Protein AF-A0A327GY46-F1 (afdb_monomer)

Foldseek 3Di:
DDDDPDDPPDDPDDDDDPVPDPPPPDPPPPDPVPVVCVVVLQDDADDDPLVVLLVVLVPPDDQDFDPDPPDPGRQLVSSVLVSLVCCCRVRVDQKDFLVSCCSRCVVVSVHDDPRSVVNQVVCCVVVQWPWDDDDPGIIIGGDPVNSPDD

Sequence (150 aa):
MEEIESDEEGLPGPPPNPSSIPSVVRVIGELDVEARAEEHGASKETDPDISAIREFLEEVEDLEPLSNNLSGDPMAESWLQILLTLVVREHGRSSLPISTIEVLVGEKMNREGIDLELFLDRLWIMGRLEKVYGAQEVSYSPNPSWLELK

Solvent-accessible surface area (backbone atoms only — not comparable to full-atom values): 9354 Å² total; per-residue (Å²): 142,79,84,80,82,78,81,83,80,70,71,95,66,80,80,85,61,78,87,73,60,78,84,79,77,73,78,81,81,76,75,56,63,65,64,51,34,51,77,70,71,49,41,68,74,47,84,74,57,64,67,61,53,38,53,54,63,68,68,61,74,85,80,67,54,51,91,53,90,87,53,91,50,30,54,43,49,38,55,51,49,52,53,49,49,48,37,36,58,72,18,34,37,70,58,46,39,54,72,58,49,39,76,66,42,14,76,84,49,73,29,57,70,70,59,35,52,56,50,52,51,49,38,30,75,71,59,40,28,43,79,46,80,87,65,100,52,58,22,44,20,70,29,70,82,62,71,60,84,128

Radius of gyration: 27.55 Å; Cα contacts (8 Å, |Δi|>4): 140; chains: 1; bounding box: 57×89×40 Å

Nearest PDB structures (folds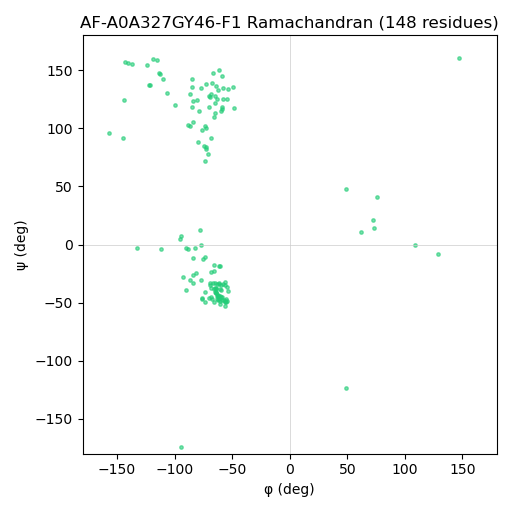eek):
  2mh2-assembly1_A  TM=7.063E-01  e=3.804E-02  Mus musculus
  1p6r-assembly1_A  TM=6.498E-01  e=8.949E-02  Bacillus licheniformis
  4a6d-assembly1_A  TM=6.382E-01  e=7.008E-02  Homo sapiens
  8a39-assembly2_BP1-2  TM=5.796E-01  e=1.215E-01  Escherichia coli W
  7ux6-assembly1_A  TM=6.299E-01  e=2.105E-01  Streptomyces drozdowiczii

Mean predict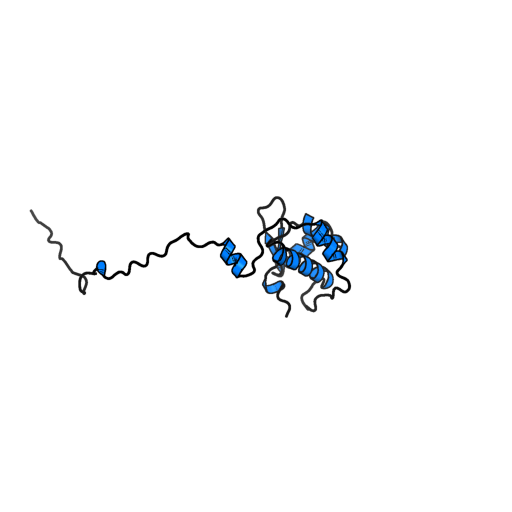ed aligned error: 12.55 Å

pLDDT: mean 83.04, std 14.18, range [39.91, 97.19]

Structure (mmCIF, N/CA/C/O backbone):
data_AF-A0A327GY46-F1
#
_entry.id   AF-A0A327GY46-F1
#
loop_
_atom_site.group_PDB
_atom_site.id
_atom_site.type_symbol
_atom_site.label_atom_id
_atom_site.label_alt_id
_atom_site.label_comp_id
_atom_site.label_asym_id
_atom_site.label_entity_id
_atom_site.label_seq_id
_atom_site.pdbx_PDB_ins_code
_atom_site.Cartn_x
_atom_site.Cartn_y
_atom_site.Cartn_z
_atom_site.occupancy
_atom_site.B_iso_or_equiv
_atom_site.auth_seq_id
_atom_site.auth_comp_id
_atom_site.auth_asym_id
_atom_site.auth_atom_id
_atom_site.pdbx_PDB_model_num
ATOM 1 N N . MET A 1 1 ? -37.142 -73.646 -3.900 1.00 45.53 1 MET A N 1
ATOM 2 C CA . MET A 1 1 ? -37.267 -73.418 -2.453 1.00 45.53 1 MET A CA 1
ATOM 3 C C . MET A 1 1 ? -35.873 -73.624 -1.917 1.00 45.53 1 MET A C 1
ATOM 5 O O . MET A 1 1 ? -35.428 -74.758 -1.891 1.00 45.53 1 MET A O 1
ATOM 9 N N . GLU A 1 2 ? -35.164 -72.531 -1.681 1.00 39.91 2 GLU A N 1
ATOM 10 C CA . GLU A 1 2 ? -33.888 -72.504 -0.965 1.00 39.91 2 GLU A CA 1
ATOM 11 C C . GLU A 1 2 ? -33.779 -71.073 -0.439 1.00 39.91 2 GLU A C 1
ATOM 13 O O . GLU A 1 2 ? -33.521 -70.133 -1.191 1.00 39.91 2 GLU A O 1
ATOM 18 N N . GLU A 1 3 ? -34.188 -70.904 0.818 1.00 41.47 3 GLU A N 1
ATOM 19 C CA . GLU A 1 3 ? -33.928 -69.698 1.595 1.00 41.47 3 GLU A CA 1
ATOM 20 C C . GLU A 1 3 ? -32.436 -69.679 1.912 1.00 41.47 3 GLU A C 1
ATOM 22 O O . GLU A 1 3 ? -31.880 -70.667 2.386 1.00 41.47 3 GLU A O 1
ATOM 27 N N . ILE A 1 4 ? -31.787 -68.563 1.602 1.00 44.25 4 ILE A N 1
ATOM 28 C CA . ILE A 1 4 ? -30.402 -68.316 1.978 1.00 44.25 4 ILE A CA 1
ATOM 29 C C . ILE A 1 4 ? -30.474 -67.713 3.383 1.00 44.25 4 ILE A C 1
ATOM 31 O O . ILE A 1 4 ? -30.859 -66.553 3.529 1.00 44.25 4 ILE A O 1
ATOM 35 N N . GLU A 1 5 ? -30.192 -68.518 4.409 1.00 46.06 5 GLU A N 1
ATOM 36 C CA . GLU A 1 5 ? -29.965 -68.030 5.772 1.00 46.06 5 GLU A CA 1
ATOM 37 C C . GLU A 1 5 ? -28.769 -67.069 5.738 1.00 46.06 5 GLU A C 1
ATOM 39 O O . GLU A 1 5 ? -27.654 -67.455 5.392 1.00 46.06 5 GLU A O 1
ATOM 44 N N . SER A 1 6 ? -29.009 -65.790 6.028 1.00 48.56 6 SER A N 1
ATOM 45 C CA . SER A 1 6 ? -27.941 -64.815 6.228 1.00 48.56 6 SER A CA 1
ATOM 46 C C . SER A 1 6 ? -27.465 -64.912 7.673 1.00 48.56 6 SER A C 1
ATOM 48 O O . SER A 1 6 ? -28.166 -64.459 8.579 1.00 48.56 6 SER A O 1
ATOM 50 N N . ASP A 1 7 ? -26.291 -65.510 7.861 1.00 47.12 7 ASP A N 1
ATOM 51 C CA . ASP A 1 7 ? -25.549 -65.546 9.118 1.00 47.12 7 ASP A CA 1
ATOM 52 C C . ASP A 1 7 ? -25.451 -64.143 9.747 1.00 47.12 7 ASP A C 1
ATOM 54 O O . ASP A 1 7 ? -24.850 -63.222 9.186 1.00 47.12 7 ASP A O 1
ATOM 58 N N . GLU A 1 8 ? -26.031 -63.976 10.939 1.00 56.53 8 GLU A N 1
ATOM 59 C CA . GLU A 1 8 ? -25.728 -62.859 11.835 1.00 56.53 8 GLU A CA 1
ATOM 60 C C . GLU A 1 8 ? -24.312 -63.045 12.411 1.00 56.53 8 GLU A C 1
ATOM 62 O O . GLU A 1 8 ? -24.128 -63.433 13.567 1.00 56.53 8 GLU A O 1
ATOM 67 N N . GLU A 1 9 ? -23.277 -62.743 11.626 1.00 55.66 9 GLU A N 1
ATOM 68 C CA . GLU A 1 9 ? -21.942 -62.478 12.172 1.00 55.66 9 GLU A CA 1
ATOM 69 C C . GLU A 1 9 ? -21.957 -61.109 12.868 1.00 55.66 9 GLU A C 1
ATOM 71 O O . GLU A 1 9 ? -21.596 -60.068 12.316 1.00 55.66 9 GLU A O 1
ATOM 76 N N . GLY A 1 10 ? -22.443 -61.107 14.111 1.00 54.56 10 GLY A N 1
ATOM 77 C CA . GLY A 1 10 ? -22.427 -59.944 14.989 1.00 54.56 10 GLY A CA 1
ATOM 78 C C . GLY A 1 10 ? -20.999 -59.440 15.206 1.00 54.56 10 GLY A C 1
ATOM 79 O O . GLY A 1 10 ? -20.119 -60.186 15.639 1.00 54.56 10 GLY A O 1
ATOM 80 N N . LEU A 1 11 ? -20.773 -58.154 14.920 1.00 64.19 11 LEU A N 1
ATOM 81 C CA . LEU A 1 11 ? -19.520 -57.462 15.230 1.00 64.19 11 LEU A CA 1
ATOM 82 C C . LEU A 1 11 ? -19.131 -57.717 16.702 1.00 64.19 11 LEU A C 1
ATOM 84 O O . LEU A 1 11 ? -19.995 -57.622 17.578 1.00 64.19 11 LEU A O 1
ATOM 88 N N . PRO A 1 12 ? -17.857 -58.021 17.014 1.00 73.62 12 PRO A N 1
ATOM 89 C CA . PRO A 1 12 ? -17.443 -58.295 18.383 1.00 73.62 12 PRO A CA 1
ATOM 90 C C . PRO A 1 12 ? -17.613 -57.043 19.252 1.00 73.62 12 PRO A C 1
ATOM 92 O O . PRO A 1 12 ? -16.911 -56.047 19.081 1.00 73.62 12 PRO A O 1
ATOM 95 N N . GLY A 1 13 ? -18.540 -57.107 20.205 1.00 66.69 13 GLY A N 1
ATOM 96 C CA . GLY A 1 13 ? -18.790 -56.050 21.180 1.00 66.69 13 GLY A CA 1
ATOM 97 C C . GLY A 1 13 ? -20.266 -55.963 21.572 1.00 66.69 13 GLY A C 1
ATOM 98 O O . GLY A 1 13 ? -21.128 -56.476 20.861 1.00 66.69 13 GLY A O 1
ATOM 99 N N . PRO A 1 14 ? -20.590 -55.340 22.718 1.00 75.75 14 PRO A N 1
ATOM 100 C CA . PRO A 1 14 ? -21.973 -55.008 23.024 1.00 75.75 14 PRO A CA 1
ATOM 101 C C . PRO A 1 14 ? -22.539 -54.098 21.920 1.00 75.75 14 PRO A C 1
ATOM 103 O O . PRO A 1 14 ? -21.798 -53.259 21.393 1.00 75.75 14 PRO A O 1
ATOM 106 N N . PRO A 1 15 ? -23.832 -54.233 21.572 1.00 76.31 15 PRO A N 1
ATOM 107 C CA . PRO A 1 15 ? -24.461 -53.375 20.580 1.00 76.31 15 PRO A CA 1
ATOM 108 C C . PRO A 1 15 ? -24.239 -51.908 20.969 1.00 76.31 15 PRO A C 1
ATOM 110 O O . PRO A 1 15 ? -24.385 -51.567 22.151 1.00 76.31 15 PRO A O 1
ATOM 113 N N . PRO A 1 16 ? -23.846 -51.043 20.015 1.00 73.50 16 PRO A N 1
ATOM 114 C CA . PRO A 1 16 ? -23.594 -49.642 20.309 1.00 73.50 16 PRO A CA 1
ATOM 115 C C . PRO A 1 16 ? -24.834 -49.053 20.983 1.00 73.50 16 PRO A C 1
ATOM 117 O O . PRO A 1 16 ? -25.939 -49.168 20.459 1.00 73.50 16 PRO A O 1
ATOM 120 N N . ASN A 1 17 ? -24.661 -48.456 22.165 1.00 75.88 17 ASN A N 1
ATOM 121 C CA . ASN A 1 17 ? -25.753 -47.796 22.867 1.00 75.88 17 ASN A CA 1
ATOM 122 C C . ASN A 1 17 ? -25.827 -46.334 22.395 1.00 75.88 17 ASN A C 1
ATOM 124 O O . ASN A 1 17 ? -25.017 -45.519 22.846 1.00 75.88 17 ASN A O 1
ATOM 128 N N . PRO A 1 18 ? -26.784 -45.964 21.524 1.00 70.62 18 PRO A N 1
ATOM 129 C CA . PRO A 1 18 ? -26.916 -44.589 21.040 1.00 70.62 18 PRO A CA 1
ATOM 130 C C . PRO A 1 18 ? -27.199 -43.589 22.172 1.00 70.62 18 PRO A C 1
ATOM 132 O O . PRO A 1 18 ? -26.940 -42.400 22.017 1.00 70.62 18 PRO A O 1
ATOM 135 N N . SER A 1 19 ? -27.656 -44.063 23.337 1.00 75.38 19 SER A N 1
ATOM 136 C CA . SER A 1 19 ? -27.890 -43.242 24.533 1.00 75.38 19 SER A CA 1
ATOM 137 C C . SER A 1 19 ? -26.599 -42.805 25.241 1.00 75.38 19 SER A C 1
ATOM 139 O O . SER A 1 19 ? -26.653 -41.980 26.146 1.00 75.38 19 SER A O 1
ATOM 141 N N . SER A 1 20 ? -25.441 -43.365 24.870 1.00 71.38 20 SER A N 1
ATOM 142 C CA . SER A 1 20 ? -24.126 -42.998 25.419 1.00 71.38 20 SER A CA 1
ATOM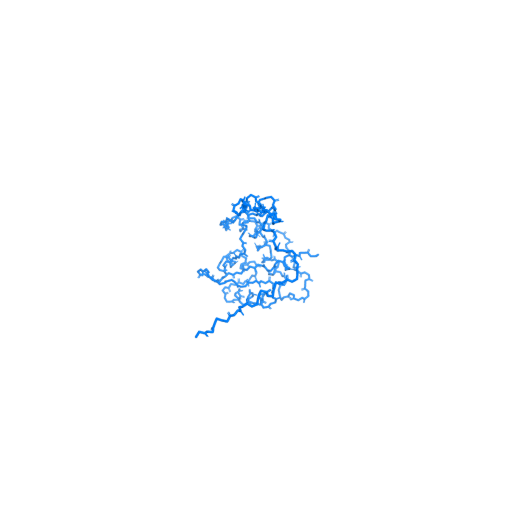 143 C C . SER A 1 20 ? -23.438 -41.871 24.643 1.00 71.38 20 SER A C 1
ATOM 145 O O . SER A 1 20 ? -22.355 -41.443 25.037 1.00 71.38 20 SER A O 1
ATOM 147 N N . ILE A 1 21 ? -24.042 -41.387 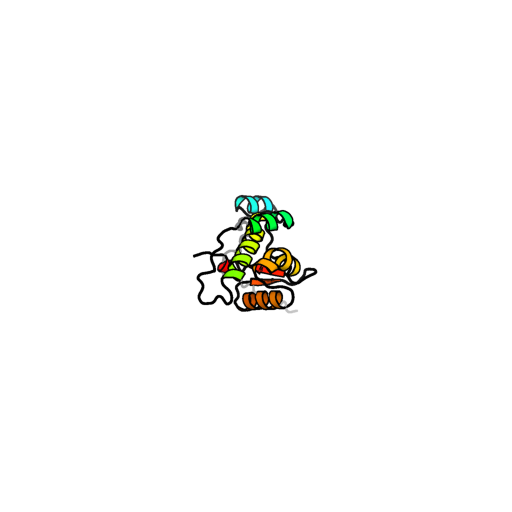23.552 1.00 72.25 21 ILE A N 1
ATOM 148 C CA . ILE A 1 21 ? -23.531 -40.246 22.791 1.00 72.25 21 ILE A CA 1
ATOM 149 C C . ILE A 1 21 ? -23.911 -38.971 23.557 1.00 72.25 21 ILE A C 1
ATOM 151 O O . ILE A 1 21 ? -25.102 -38.674 23.674 1.00 72.25 21 ILE A O 1
ATOM 155 N N . PRO A 1 22 ? -22.948 -38.195 24.087 1.00 68.94 22 PRO A N 1
ATOM 156 C CA . PRO A 1 22 ? -23.271 -36.912 24.690 1.00 68.94 22 PRO A CA 1
ATOM 157 C C . PRO A 1 22 ? -23.851 -35.988 23.615 1.00 68.94 22 PRO A C 1
ATOM 159 O O . PRO A 1 22 ? -23.222 -35.749 22.582 1.00 68.94 22 PRO A O 1
ATOM 162 N N . SER A 1 23 ? -25.048 -35.450 23.854 1.00 69.00 23 SER A N 1
ATOM 163 C CA . SER A 1 23 ? -25.670 -34.447 22.990 1.00 69.00 23 SER A CA 1
ATOM 164 C C . SER A 1 23 ? -24.956 -33.105 23.174 1.00 69.00 23 SER A C 1
ATOM 166 O O . SER A 1 23 ? -25.475 -32.191 23.816 1.00 69.00 23 SER A O 1
ATOM 168 N N . VAL A 1 24 ? -23.729 -32.978 22.669 1.00 66.31 24 VAL A N 1
ATOM 169 C CA . VAL A 1 24 ? -23.063 -31.676 22.599 1.00 66.31 24 VAL A CA 1
ATOM 170 C C . VAL A 1 24 ? -23.722 -30.900 21.466 1.00 66.31 24 VAL A C 1
ATOM 172 O O . VAL A 1 24 ? -23.281 -30.921 20.320 1.00 66.31 24 VAL A O 1
ATOM 175 N N . VAL A 1 25 ? -24.828 -30.238 21.791 1.00 65.38 25 VAL A N 1
ATOM 176 C CA . VAL A 1 25 ? -25.476 -29.284 20.898 1.00 65.38 25 VAL A CA 1
ATOM 177 C C . VAL A 1 25 ? -24.685 -27.987 21.013 1.00 65.38 25 VAL A C 1
ATOM 179 O O . VAL A 1 25 ? -24.956 -27.152 21.872 1.00 65.38 25 VAL A O 1
ATOM 182 N N . ARG A 1 26 ? -23.643 -27.829 20.193 1.00 64.44 26 ARG A N 1
ATOM 183 C CA . ARG A 1 26 ? -23.033 -26.510 20.016 1.00 64.44 26 ARG A CA 1
ATOM 184 C C . ARG A 1 26 ? -24.039 -25.673 19.237 1.00 64.44 26 ARG A C 1
ATOM 186 O O . ARG A 1 26 ? -24.382 -26.046 18.117 1.00 64.44 26 ARG A O 1
ATOM 193 N N . VAL A 1 27 ? -24.527 -24.583 19.820 1.00 71.06 27 VAL A N 1
ATOM 194 C CA . VAL A 1 27 ? -25.382 -23.648 19.087 1.00 71.06 27 VAL A CA 1
ATOM 195 C C . VAL A 1 27 ? -24.522 -23.027 17.987 1.00 71.06 27 VAL A C 1
ATOM 197 O O . VAL A 1 27 ? -23.553 -22.317 18.253 1.00 71.06 27 VAL A O 1
ATOM 200 N N . ILE A 1 28 ? -24.801 -23.395 16.740 1.00 65.19 28 ILE A N 1
ATOM 201 C CA . ILE A 1 28 ? -24.139 -22.820 15.571 1.00 65.19 28 ILE A CA 1
ATOM 202 C C . ILE A 1 28 ? -24.893 -21.533 15.238 1.00 65.19 28 ILE A C 1
ATOM 204 O O . ILE A 1 28 ? -26.101 -21.577 15.031 1.00 65.19 28 ILE A O 1
ATOM 208 N N . GLY A 1 29 ? -24.186 -20.404 15.193 1.00 69.75 29 GLY A N 1
ATOM 209 C CA . GLY A 1 29 ? -24.761 -19.109 14.808 1.00 69.75 29 GLY A CA 1
ATOM 210 C C . GLY A 1 29 ? -24.924 -18.077 15.930 1.00 69.75 29 GLY A C 1
ATOM 211 O O . GLY A 1 29 ? -25.348 -16.970 15.635 1.00 69.75 29 GLY A O 1
ATOM 212 N N . GLU A 1 30 ? -24.550 -18.380 17.180 1.00 77.94 30 GLU A N 1
ATOM 213 C CA . GLU A 1 30 ? -24.471 -17.372 18.265 1.00 77.94 30 GLU A CA 1
ATOM 214 C C . GLU A 1 30 ? -23.159 -16.568 18.259 1.00 77.94 30 GLU A C 1
ATOM 216 O O . GLU A 1 30 ? -22.964 -15.691 19.097 1.00 77.94 30 GLU A O 1
ATOM 221 N N . LEU A 1 31 ? -22.226 -16.877 17.349 1.00 75.06 31 LEU A N 1
ATOM 222 C CA . LEU A 1 31 ? -20.982 -16.124 17.231 1.00 75.06 31 LEU A CA 1
ATOM 223 C C . LEU A 1 31 ? -21.271 -14.763 16.595 1.00 75.06 31 LEU A C 1
ATOM 225 O O . LEU A 1 31 ? -21.397 -14.661 15.376 1.00 75.06 31 LEU A O 1
ATOM 229 N N . ASP A 1 32 ? -21.316 -13.737 17.434 1.00 79.69 32 ASP A N 1
ATOM 230 C CA . ASP A 1 32 ? -21.212 -12.351 17.003 1.00 79.69 32 ASP A CA 1
ATOM 231 C C . ASP A 1 32 ? -19.755 -12.073 16.596 1.00 79.69 32 ASP A C 1
ATOM 233 O O . ASP A 1 32 ? -18.856 -11.937 17.432 1.00 79.69 32 ASP A O 1
ATOM 237 N N . VAL A 1 33 ? -19.511 -12.100 15.285 1.00 77.94 33 VAL A N 1
ATOM 238 C CA . VAL A 1 33 ? -18.181 -11.896 14.696 1.00 77.94 33 VAL A CA 1
ATOM 239 C C . VAL A 1 33 ? -17.698 -10.466 14.933 1.00 77.94 33 VAL A C 1
ATOM 241 O O . VAL A 1 33 ? -16.502 -10.261 15.118 1.00 77.94 33 VAL A O 1
ATOM 244 N N . GLU A 1 34 ? -18.614 -9.499 14.966 1.00 76.56 34 GLU A N 1
ATOM 245 C CA . GLU A 1 34 ? -18.312 -8.076 15.113 1.00 76.56 34 GLU A CA 1
ATOM 246 C C . GLU A 1 34 ? -17.887 -7.780 16.555 1.00 76.56 34 GLU A C 1
ATOM 248 O O . GLU A 1 34 ? -16.798 -7.253 16.774 1.00 76.56 34 GLU A O 1
ATOM 253 N N . ALA A 1 35 ? -18.659 -8.248 17.543 1.00 78.56 35 ALA A N 1
ATOM 254 C CA . ALA A 1 35 ? -18.301 -8.114 18.956 1.00 78.56 35 ALA A CA 1
ATOM 255 C C . ALA A 1 35 ? -16.966 -8.807 19.284 1.00 78.56 35 ALA A C 1
ATOM 257 O O . ALA A 1 35 ? -16.139 -8.271 20.021 1.00 78.56 35 ALA A O 1
ATOM 258 N N . ARG A 1 36 ? -16.708 -9.986 18.698 1.00 75.94 36 ARG A N 1
ATOM 259 C CA . ARG A 1 36 ? -15.421 -10.681 18.862 1.00 75.94 36 ARG A CA 1
ATOM 260 C C . ARG A 1 36 ? -14.261 -9.958 18.189 1.00 75.94 36 ARG A C 1
ATOM 262 O O . ARG A 1 36 ? -13.160 -9.969 18.729 1.00 75.94 36 ARG A O 1
ATOM 269 N N . ALA A 1 37 ? -14.481 -9.360 17.024 1.00 74.44 37 ALA A N 1
ATOM 270 C CA . ALA A 1 37 ? -13.469 -8.565 16.342 1.00 74.44 37 ALA A CA 1
ATOM 271 C C . ALA A 1 37 ? -13.071 -7.347 17.196 1.00 74.44 37 ALA A C 1
ATOM 273 O O . ALA A 1 37 ? -11.879 -7.124 17.411 1.00 74.44 37 ALA A O 1
ATOM 274 N N . GLU A 1 38 ? -14.049 -6.645 17.776 1.00 76.12 38 GLU A N 1
ATOM 275 C CA . GLU A 1 38 ? -13.818 -5.528 18.699 1.00 76.12 38 GLU A CA 1
ATOM 276 C C . GLU A 1 38 ? -13.070 -5.962 19.975 1.00 76.12 38 GLU A C 1
ATOM 278 O O . GLU A 1 38 ? -12.098 -5.312 20.361 1.00 76.12 38 GLU A O 1
ATOM 283 N N . GLU A 1 39 ? -13.440 -7.096 20.594 1.00 77.88 39 GLU A N 1
ATOM 284 C CA . GLU A 1 39 ? -12.712 -7.678 21.745 1.00 77.88 39 GLU A CA 1
ATOM 285 C C . GLU A 1 39 ? -11.226 -7.934 21.438 1.00 77.88 39 GLU A C 1
ATOM 287 O O . GLU A 1 39 ? -10.373 -7.839 22.323 1.00 77.88 39 GLU A O 1
ATOM 292 N N . HIS A 1 40 ? -10.914 -8.264 20.184 1.00 73.88 40 HIS A N 1
ATOM 293 C CA . HIS A 1 40 ? -9.560 -8.538 19.711 1.00 73.88 40 HIS A CA 1
ATOM 294 C C . HIS A 1 40 ? -8.864 -7.314 19.090 1.00 73.88 40 HIS A C 1
ATOM 296 O O . HIS A 1 40 ? -7.757 -7.453 18.568 1.00 73.88 40 HIS A O 1
ATOM 302 N N . GLY A 1 41 ? -9.467 -6.123 19.181 1.00 64.75 41 GLY A N 1
ATOM 303 C CA . GLY A 1 41 ? -8.885 -4.869 18.697 1.00 64.75 41 GLY A CA 1
ATOM 304 C C . GLY A 1 41 ? -8.858 -4.732 17.173 1.00 64.75 41 GLY A C 1
ATOM 305 O O . GLY A 1 41 ? -8.049 -3.971 16.648 1.00 64.75 41 GLY A O 1
ATOM 306 N N . ALA A 1 42 ? -9.700 -5.476 16.453 1.00 65.62 42 ALA A N 1
ATOM 307 C CA . ALA A 1 42 ? -9.837 -5.329 15.011 1.00 65.62 42 ALA A CA 1
ATOM 308 C C . ALA A 1 42 ? -10.752 -4.138 14.683 1.00 65.62 42 ALA A C 1
ATOM 310 O O . ALA A 1 42 ? -11.898 -4.084 15.131 1.00 65.62 42 ALA A O 1
ATOM 311 N N . SER A 1 43 ? -10.252 -3.195 13.880 1.00 66.12 43 SER A N 1
ATOM 312 C CA . SER A 1 43 ? -11.055 -2.07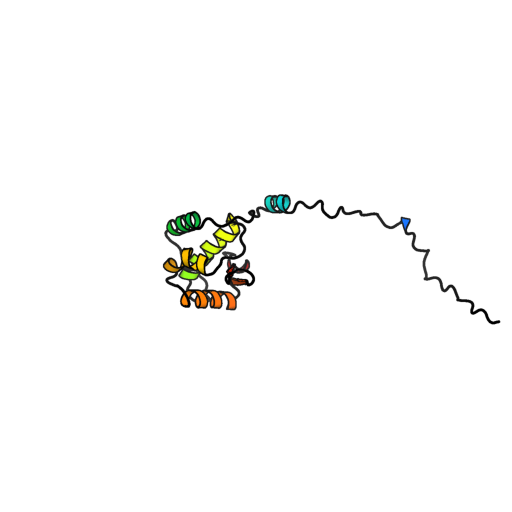7 13.374 1.00 66.12 43 SER A CA 1
ATOM 313 C C . SER A 1 43 ? -12.127 -2.562 12.405 1.00 66.12 43 SER A C 1
ATOM 315 O O . SER A 1 43 ? -11.876 -3.400 11.535 1.00 66.12 43 SER A O 1
ATOM 317 N N . LYS A 1 44 ? -13.328 -1.989 12.527 1.00 70.25 44 LYS A N 1
ATOM 318 C CA . LYS A 1 44 ? -14.405 -2.179 11.556 1.00 70.25 44 LYS A CA 1
ATOM 319 C C . LYS A 1 44 ? -13.987 -1.588 10.213 1.00 70.25 44 LYS A C 1
ATOM 321 O O . LYS A 1 44 ? -13.472 -0.472 10.170 1.00 70.25 44 LYS A O 1
ATOM 326 N N . GLU A 1 45 ? -14.251 -2.316 9.129 1.00 72.31 45 GLU A N 1
ATOM 327 C CA . GLU A 1 45 ? -13.975 -1.819 7.784 1.00 72.31 45 GLU A CA 1
ATOM 328 C C . GLU A 1 45 ? -14.742 -0.509 7.546 1.00 72.31 45 GLU A C 1
ATOM 330 O O . GLU A 1 45 ? -15.975 -0.464 7.595 1.00 72.31 45 GLU A O 1
ATOM 335 N N . THR A 1 46 ? -13.996 0.566 7.311 1.00 76.88 46 THR A N 1
ATOM 336 C CA . THR A 1 46 ? -14.518 1.884 6.942 1.00 76.88 46 THR A CA 1
ATOM 337 C C . THR A 1 46 ? -13.884 2.327 5.632 1.00 76.88 46 THR A C 1
ATOM 339 O O . THR A 1 46 ? -12.801 1.873 5.260 1.00 76.88 46 THR A O 1
ATOM 342 N N . ASP A 1 47 ? -14.576 3.189 4.887 1.00 79.44 47 ASP A N 1
ATOM 343 C CA . ASP A 1 47 ? -13.959 3.797 3.713 1.00 79.44 47 ASP A CA 1
ATOM 344 C C . ASP A 1 47 ? -12.862 4.770 4.190 1.00 79.44 47 ASP A C 1
ATOM 346 O O . ASP A 1 47 ? -13.139 5.601 5.061 1.00 79.44 47 ASP A O 1
ATOM 350 N N . PRO A 1 48 ? -11.618 4.644 3.697 1.00 81.31 48 PRO A N 1
ATOM 351 C CA . PRO A 1 48 ? -10.513 5.481 4.129 1.00 81.31 48 PRO A CA 1
ATOM 352 C C . PRO A 1 48 ? -10.762 6.938 3.738 1.00 81.31 48 PRO A C 1
ATOM 354 O O . PRO A 1 48 ? -11.004 7.247 2.569 1.00 81.31 48 PRO A O 1
ATOM 357 N N . ASP A 1 49 ? -10.656 7.845 4.710 1.00 88.81 49 ASP A N 1
ATOM 358 C CA . ASP A 1 49 ? -10.718 9.280 4.443 1.00 88.81 49 ASP A CA 1
ATOM 359 C C . ASP A 1 49 ? -9.390 9.734 3.831 1.00 88.81 49 ASP A C 1
ATOM 361 O O . ASP A 1 49 ? -8.396 9.972 4.517 1.00 88.81 49 ASP A O 1
ATOM 365 N N . ILE A 1 50 ? -9.383 9.846 2.505 1.00 90.50 50 ILE A N 1
ATOM 366 C CA . ILE A 1 50 ? -8.205 10.222 1.718 1.00 90.50 50 ILE A CA 1
ATOM 367 C C . ILE A 1 50 ? -7.639 11.582 2.146 1.00 90.50 50 ILE A C 1
ATOM 369 O O . ILE A 1 50 ? -6.423 11.772 2.100 1.00 90.50 50 ILE A O 1
ATOM 373 N N . SER A 1 51 ? -8.488 12.524 2.569 1.00 90.88 51 SER A N 1
ATOM 374 C CA . SER A 1 51 ? -8.030 13.848 3.005 1.00 90.88 51 SER A CA 1
ATOM 375 C C . SER A 1 51 ? -7.291 13.749 4.335 1.00 90.88 51 SER A C 1
ATOM 377 O O . SER A 1 51 ? -6.189 14.278 4.455 1.00 90.88 51 SER A O 1
ATOM 379 N N . ALA A 1 52 ? -7.862 13.014 5.292 1.00 90.50 52 ALA A N 1
ATOM 380 C CA . ALA A 1 52 ? -7.252 12.805 6.602 1.00 90.50 52 ALA A CA 1
ATOM 381 C C . ALA A 1 52 ? -5.940 12.009 6.506 1.00 90.50 52 ALA A C 1
ATOM 383 O O . ALA A 1 52 ? -4.953 12.351 7.152 1.00 90.50 52 ALA A O 1
ATOM 384 N N . ILE A 1 53 ? -5.894 10.976 5.655 1.00 93.06 53 ILE A N 1
ATOM 385 C CA . ILE A 1 53 ? -4.669 10.195 5.429 1.00 93.06 53 ILE A CA 1
ATOM 386 C C . ILE A 1 53 ? -3.578 11.068 4.805 1.00 93.06 53 ILE A C 1
ATOM 388 O O . ILE A 1 53 ? -2.420 10.980 5.204 1.00 93.06 53 ILE A O 1
ATOM 392 N N . ARG A 1 54 ? -3.931 11.923 3.837 1.00 93.50 54 ARG A N 1
ATOM 393 C CA . ARG A 1 54 ? -2.976 12.866 3.247 1.00 93.50 54 ARG A CA 1
ATOM 394 C C . ARG A 1 54 ? -2.414 13.813 4.300 1.00 93.50 54 ARG A C 1
ATOM 396 O O . ARG A 1 54 ? -1.203 13.974 4.351 1.00 93.50 54 ARG A O 1
ATOM 403 N N . GLU A 1 55 ? -3.275 14.422 5.113 1.00 92.56 55 GLU A N 1
ATOM 404 C CA . GLU A 1 55 ? -2.862 15.332 6.187 1.00 92.56 55 GLU A CA 1
ATOM 405 C C . GLU A 1 55 ? -1.877 14.642 7.136 1.00 92.56 55 GLU A C 1
ATOM 407 O O . GLU A 1 55 ? -0.773 15.141 7.332 1.00 92.56 55 GLU A O 1
ATOM 412 N N . PHE A 1 56 ? -2.204 13.429 7.591 1.00 93.81 56 PHE A N 1
ATOM 413 C CA . PHE A 1 56 ? -1.299 12.623 8.408 1.00 93.81 56 PHE A CA 1
ATOM 414 C C . PHE A 1 56 ? 0.063 12.396 7.733 1.00 93.81 56 PHE A C 1
ATOM 416 O O . PHE A 1 56 ? 1.100 12.570 8.363 1.00 93.81 56 PHE A O 1
ATOM 423 N N . LEU A 1 57 ? 0.086 12.027 6.447 1.00 92.88 57 LEU A N 1
ATOM 424 C CA . LEU A 1 57 ? 1.331 11.781 5.709 1.00 92.88 57 LEU A CA 1
ATOM 425 C C . LEU A 1 57 ? 2.165 13.052 5.465 1.00 92.88 57 LEU A C 1
ATOM 427 O O . LEU A 1 57 ? 3.368 12.943 5.219 1.00 92.88 57 LEU A O 1
ATOM 431 N N . GLU A 1 58 ? 1.563 14.242 5.478 1.00 92.38 58 GLU A N 1
ATOM 432 C CA . GLU A 1 58 ? 2.295 15.516 5.426 1.00 92.38 58 GLU A CA 1
ATOM 433 C C . GLU A 1 58 ? 2.924 15.884 6.774 1.00 92.38 58 GLU A C 1
ATOM 435 O O . GLU A 1 58 ? 3.989 16.492 6.795 1.00 92.38 58 GLU A O 1
ATOM 440 N N . GLU A 1 59 ? 2.316 15.475 7.888 1.00 93.25 59 GLU A N 1
ATOM 441 C CA . GLU A 1 59 ? 2.851 15.709 9.237 1.00 93.25 59 GLU A CA 1
ATOM 442 C C . GLU A 1 59 ? 4.030 14.793 9.600 1.00 93.25 59 GLU A C 1
ATOM 444 O O . GLU A 1 59 ? 4.717 15.031 10.596 1.00 93.25 59 GLU A O 1
ATOM 449 N N . VAL A 1 60 ? 4.289 13.745 8.810 1.00 91.38 60 VAL A N 1
ATOM 450 C CA . VAL A 1 60 ? 5.451 12.865 8.995 1.00 91.38 60 VAL A CA 1
ATOM 451 C C . VAL A 1 60 ? 6.728 13.596 8.561 1.00 91.38 60 VAL A C 1
ATOM 453 O O . VAL A 1 60 ? 7.215 13.448 7.439 1.00 91.38 60 VAL A O 1
ATOM 456 N N . GLU A 1 61 ? 7.282 14.384 9.478 1.00 74.31 61 GLU A N 1
ATOM 457 C CA . GLU A 1 61 ? 8.634 14.937 9.402 1.00 74.31 61 GLU A CA 1
ATOM 458 C C . GLU A 1 61 ? 9.625 13.881 9.949 1.00 74.31 61 GLU A C 1
ATOM 460 O O . GLU A 1 61 ? 9.354 13.241 10.961 1.00 74.31 61 GLU A O 1
ATOM 465 N N . ASP A 1 62 ? 10.754 13.651 9.269 1.00 81.44 62 ASP A N 1
ATOM 466 C CA . ASP A 1 62 ? 11.817 12.690 9.650 1.00 81.44 62 ASP A CA 1
ATOM 467 C C . ASP A 1 62 ? 11.548 11.187 9.417 1.00 81.44 62 ASP A C 1
ATOM 469 O O . ASP A 1 62 ? 11.953 10.328 10.206 1.00 81.44 62 ASP A O 1
ATOM 473 N N . LEU A 1 63 ? 10.938 10.824 8.284 1.00 88.06 63 LEU A N 1
ATOM 474 C CA . LEU A 1 63 ? 10.880 9.416 7.887 1.00 88.06 63 LEU A CA 1
ATOM 475 C C . LEU A 1 63 ? 12.277 8.848 7.582 1.00 88.06 63 LEU A C 1
ATOM 477 O O . LEU A 1 63 ? 12.965 9.306 6.668 1.00 88.06 63 LEU A O 1
ATOM 481 N N . GLU A 1 64 ? 12.670 7.796 8.301 1.00 88.25 64 GLU A N 1
ATOM 482 C CA . GLU A 1 64 ? 13.910 7.070 8.033 1.00 88.25 64 GLU A CA 1
ATOM 483 C C . GLU A 1 64 ? 13.726 5.986 6.947 1.00 88.25 64 GLU A C 1
ATOM 485 O O . GLU A 1 64 ? 12.693 5.303 6.885 1.00 88.25 64 GLU A O 1
ATOM 490 N N . PRO A 1 65 ? 14.732 5.783 6.074 1.00 89.88 65 PRO A N 1
ATOM 491 C CA . PRO A 1 65 ? 14.716 4.692 5.106 1.00 89.88 65 PRO A CA 1
ATOM 492 C C . PRO A 1 65 ? 14.810 3.329 5.802 1.00 89.88 65 PRO A C 1
ATOM 494 O O . PRO A 1 65 ? 15.519 3.175 6.798 1.00 89.88 65 PRO A O 1
ATOM 497 N N . LEU A 1 66 ? 14.177 2.302 5.227 1.00 86.44 66 LEU A N 1
ATOM 498 C CA . LEU A 1 66 ? 14.284 0.939 5.754 1.00 86.44 66 LEU A CA 1
ATOM 499 C C . LEU A 1 66 ? 15.740 0.446 5.803 1.00 86.44 66 LEU A C 1
ATOM 501 O O . LEU A 1 66 ? 16.482 0.505 4.825 1.00 86.44 66 LEU A O 1
ATOM 505 N N . SER A 1 67 ? 16.131 -0.170 6.917 1.00 79.31 67 SER A N 1
ATOM 506 C CA . SER A 1 67 ? 17.471 -0.746 7.123 1.00 79.31 67 SER A CA 1
ATOM 507 C C . SER A 1 67 ? 17.687 -2.104 6.425 1.00 79.31 67 SER A C 1
ATOM 509 O O . SER A 1 67 ? 18.657 -2.816 6.690 1.00 79.31 67 SER A O 1
ATOM 511 N N . ASN A 1 68 ? 16.784 -2.496 5.521 1.00 76.38 68 ASN A N 1
ATOM 512 C CA . ASN A 1 68 ? 16.774 -3.809 4.887 1.00 76.38 68 ASN A CA 1
ATOM 513 C C . ASN A 1 68 ? 17.700 -3.869 3.659 1.00 76.38 68 ASN A C 1
ATOM 515 O O . ASN A 1 68 ? 17.440 -3.235 2.638 1.00 76.38 68 ASN A O 1
ATOM 519 N N . ASN A 1 69 ? 18.714 -4.737 3.710 1.00 67.19 69 ASN A N 1
ATOM 520 C CA . ASN A 1 69 ? 19.668 -4.965 2.614 1.00 67.19 69 ASN A CA 1
ATOM 521 C C . ASN A 1 69 ? 19.035 -5.472 1.301 1.00 67.19 69 ASN A C 1
ATOM 523 O O . ASN A 1 69 ? 19.675 -5.414 0.255 1.00 67.19 69 ASN A O 1
ATOM 527 N N . LEU A 1 70 ? 17.811 -6.008 1.343 1.00 76.50 70 LEU A N 1
ATOM 528 C CA . LEU A 1 70 ? 17.069 -6.473 0.165 1.00 76.50 70 LEU A CA 1
ATOM 529 C C . LEU A 1 70 ? 16.101 -5.417 -0.383 1.00 76.50 70 LEU A C 1
ATOM 531 O O . LEU A 1 70 ? 15.275 -5.730 -1.240 1.00 76.50 70 LEU A O 1
ATOM 535 N N . SER A 1 71 ? 16.088 -4.204 0.165 1.00 80.75 71 SER A N 1
ATOM 536 C CA . SER A 1 71 ? 15.238 -3.132 -0.342 1.00 80.75 71 SER A CA 1
ATOM 537 C C . SER A 1 71 ? 15.821 -2.530 -1.620 1.00 80.75 71 SER A C 1
ATOM 539 O O . SER A 1 71 ? 17.023 -2.294 -1.718 1.00 80.75 71 SER A O 1
ATOM 541 N N . GLY A 1 72 ? 14.960 -2.325 -2.621 1.00 84.56 72 GLY A N 1
ATOM 542 C CA . GLY A 1 72 ? 15.361 -1.695 -3.882 1.00 84.56 72 GLY A CA 1
ATOM 543 C C . GLY A 1 72 ? 15.283 -0.171 -3.817 1.00 84.56 72 GLY A C 1
ATOM 544 O O . GLY A 1 72 ? 16.060 0.510 -4.477 1.00 84.56 72 GLY A O 1
ATOM 545 N N . ASP A 1 73 ? 14.350 0.347 -3.020 1.00 92.06 73 ASP A N 1
ATOM 546 C CA . ASP A 1 73 ? 14.258 1.759 -2.657 1.00 92.06 73 ASP A CA 1
ATOM 547 C C . ASP A 1 73 ? 13.749 1.859 -1.209 1.00 92.06 73 ASP A C 1
ATOM 549 O O . ASP A 1 73 ? 12.536 1.857 -0.978 1.00 92.06 73 ASP A O 1
ATOM 553 N N . PRO A 1 74 ? 14.671 1.910 -0.232 1.00 92.50 74 PRO A N 1
ATOM 554 C CA . PRO A 1 74 ? 14.328 1.943 1.184 1.00 92.50 74 PRO A CA 1
ATOM 555 C C . PRO A 1 74 ? 13.398 3.080 1.592 1.00 92.50 74 PRO A C 1
ATOM 557 O O . PRO A 1 74 ? 12.577 2.889 2.481 1.00 92.50 74 PRO A O 1
ATOM 560 N N . MET A 1 75 ? 13.528 4.255 0.971 1.00 93.62 75 MET A N 1
ATOM 561 C CA . MET A 1 75 ? 12.742 5.429 1.350 1.00 93.62 75 MET A CA 1
ATOM 562 C C . MET A 1 75 ? 11.312 5.319 0.823 1.00 93.62 75 MET A C 1
ATOM 564 O O . MET A 1 75 ? 10.353 5.546 1.558 1.00 93.62 75 MET A O 1
ATOM 568 N N . ALA A 1 76 ? 11.155 4.929 -0.443 1.00 94.88 76 ALA A N 1
ATOM 569 C CA . ALA A 1 76 ? 9.829 4.752 -1.024 1.00 94.88 76 ALA A CA 1
ATOM 570 C C . ALA A 1 76 ? 9.045 3.632 -0.326 1.00 94.88 76 ALA A C 1
ATOM 572 O O . ALA A 1 76 ? 7.847 3.749 -0.081 1.00 94.88 76 ALA A O 1
ATOM 573 N N . GLU A 1 77 ? 9.733 2.552 0.041 1.00 94.94 77 GLU A N 1
ATOM 574 C CA . GLU A 1 77 ? 9.123 1.464 0.795 1.00 94.94 77 GLU A CA 1
ATOM 575 C C . GLU A 1 77 ? 8.678 1.889 2.201 1.00 94.94 77 GLU A C 1
ATOM 577 O O . GLU A 1 77 ? 7.601 1.466 2.616 1.00 94.94 77 GLU A O 1
ATOM 582 N N . SER A 1 78 ? 9.428 2.754 2.900 1.00 94.12 78 SER A N 1
ATOM 583 C CA . SER A 1 78 ? 8.998 3.321 4.189 1.00 94.12 78 SER A CA 1
ATOM 584 C C . SER A 1 78 ? 7.671 4.082 4.064 1.00 94.12 78 SER A C 1
ATOM 586 O O . SER A 1 78 ? 6.759 3.867 4.863 1.00 94.12 78 SER A O 1
ATOM 588 N N . TRP A 1 79 ? 7.518 4.927 3.035 1.00 95.75 79 TRP A N 1
ATOM 589 C CA . TRP A 1 79 ? 6.268 5.664 2.795 1.00 95.75 79 TRP A CA 1
ATOM 590 C C . TRP A 1 79 ? 5.085 4.729 2.551 1.00 95.75 79 TRP A C 1
ATOM 592 O O . TRP A 1 79 ? 4.009 4.910 3.125 1.00 95.75 79 TRP A O 1
ATOM 602 N N . LEU A 1 80 ? 5.294 3.695 1.734 1.00 95.81 80 LEU A N 1
ATOM 603 C CA . LEU A 1 80 ? 4.261 2.703 1.465 1.00 95.81 80 LEU A CA 1
ATOM 604 C C . LEU A 1 80 ? 3.906 1.887 2.718 1.00 95.81 80 LEU A C 1
ATOM 606 O O . LEU A 1 80 ? 2.730 1.600 2.940 1.00 95.81 80 LEU A O 1
ATOM 610 N N . GLN A 1 81 ? 4.890 1.535 3.553 1.00 93.69 81 GLN A N 1
ATOM 611 C CA . GLN A 1 81 ? 4.641 0.838 4.816 1.00 93.69 81 GLN A CA 1
ATOM 612 C C . GLN A 1 81 ? 3.794 1.673 5.773 1.00 93.69 81 GLN A C 1
ATOM 614 O O . GLN A 1 81 ? 2.861 1.127 6.362 1.00 93.69 81 GLN A O 1
ATOM 619 N N . ILE A 1 82 ? 4.068 2.975 5.908 1.00 94.19 82 ILE A N 1
ATOM 620 C CA . ILE A 1 82 ? 3.253 3.871 6.741 1.00 94.19 82 ILE A CA 1
ATOM 621 C C . ILE A 1 82 ? 1.817 3.915 6.225 1.00 94.19 82 ILE A C 1
ATOM 623 O O . ILE A 1 82 ? 0.892 3.661 6.996 1.00 94.19 82 ILE A O 1
ATOM 627 N N . LEU A 1 83 ? 1.630 4.163 4.924 1.00 95.12 83 LEU A N 1
ATOM 628 C CA . LEU A 1 83 ? 0.303 4.224 4.312 1.00 95.12 83 LEU A CA 1
ATOM 629 C C . LEU A 1 83 ? -0.494 2.934 4.549 1.00 95.12 83 LEU A C 1
ATOM 631 O O . LEU A 1 83 ? -1.625 2.976 5.030 1.00 95.12 83 LEU A O 1
ATOM 635 N N . LEU A 1 84 ? 0.085 1.779 4.213 1.00 94.19 84 LEU A N 1
ATOM 636 C CA . LEU A 1 84 ? -0.618 0.502 4.324 1.00 94.19 84 LEU A CA 1
ATOM 637 C C . LEU A 1 84 ? -0.852 0.104 5.785 1.00 94.19 84 LEU A C 1
ATOM 639 O O . LEU A 1 84 ? -1.893 -0.470 6.095 1.00 94.19 84 LEU A O 1
ATOM 643 N N . THR A 1 85 ? 0.066 0.446 6.694 1.00 91.50 85 THR A N 1
ATOM 644 C CA . THR A 1 85 ? -0.130 0.230 8.135 1.00 91.50 85 THR A CA 1
ATOM 645 C C . THR A 1 85 ? -1.301 1.051 8.652 1.00 91.50 85 THR A C 1
ATOM 647 O O . THR A 1 85 ? -2.154 0.502 9.347 1.00 91.50 85 THR A O 1
ATOM 650 N N . LEU A 1 86 ? -1.365 2.334 8.287 1.00 91.38 86 LEU A N 1
ATOM 651 C CA . LEU A 1 86 ? -2.458 3.221 8.671 1.00 91.38 86 LEU A CA 1
ATOM 652 C C . LEU A 1 86 ? -3.799 2.680 8.163 1.00 91.38 86 LEU A C 1
ATOM 654 O O . LEU A 1 86 ? -4.745 2.548 8.929 1.00 91.38 86 LEU A O 1
ATOM 658 N N . VAL A 1 87 ? -3.877 2.283 6.893 1.00 90.25 87 VAL A N 1
ATOM 659 C CA . VAL A 1 87 ? -5.124 1.779 6.293 1.00 90.25 87 VAL A CA 1
ATOM 660 C C . VAL A 1 87 ? -5.596 0.481 6.952 1.00 90.25 87 VAL A C 1
ATOM 662 O O . VAL A 1 87 ? -6.787 0.327 7.229 1.00 90.25 87 VAL A O 1
ATOM 665 N N . VAL A 1 88 ? -4.675 -0.440 7.243 1.00 88.81 88 VAL A N 1
ATOM 666 C CA . VAL A 1 88 ? -5.013 -1.712 7.892 1.00 88.81 88 VAL A CA 1
ATOM 667 C C . VAL A 1 88 ? -5.457 -1.497 9.337 1.00 88.81 88 VAL A C 1
ATOM 669 O O . VAL A 1 88 ? -6.452 -2.088 9.756 1.00 88.81 88 VAL A O 1
ATOM 672 N N . ARG A 1 89 ? -4.740 -0.672 10.107 1.00 85.94 89 ARG A N 1
ATOM 673 C CA . ARG A 1 89 ? -5.015 -0.486 11.539 1.00 85.94 89 ARG A CA 1
ATOM 674 C C . ARG A 1 89 ? -6.233 0.394 11.787 1.00 85.94 89 ARG A C 1
ATOM 676 O O . ARG A 1 89 ? -7.131 -0.006 12.527 1.00 85.94 89 ARG A O 1
ATOM 683 N N . GLU A 1 90 ? -6.313 1.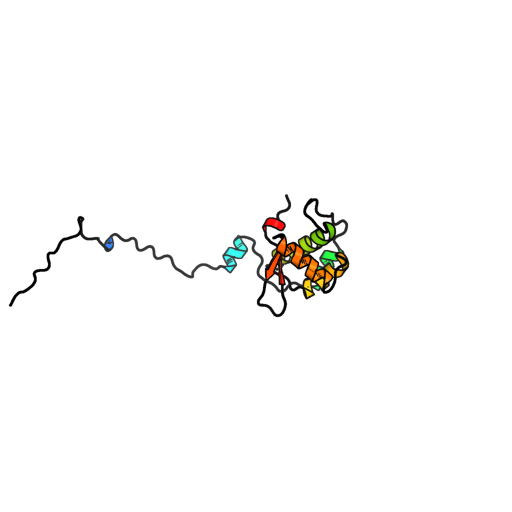529 11.102 1.00 84.88 90 GLU A N 1
ATOM 684 C CA . GLU A 1 90 ? -7.303 2.560 11.431 1.00 84.88 90 GLU A CA 1
ATOM 685 C C . GLU A 1 90 ? -8.593 2.400 10.631 1.00 84.88 90 GLU A C 1
ATOM 687 O O . GLU A 1 90 ? -9.666 2.740 11.124 1.00 84.88 90 GLU A O 1
ATOM 692 N N . HIS A 1 91 ? -8.519 1.822 9.429 1.00 84.06 91 HIS A N 1
ATOM 693 C CA . HIS A 1 91 ? -9.688 1.653 8.564 1.00 84.06 91 HIS A CA 1
ATOM 694 C C . HIS A 1 91 ? -10.120 0.198 8.378 1.00 84.06 91 HIS A C 1
ATOM 696 O O . HIS A 1 91 ? -11.130 -0.048 7.719 1.00 84.06 91 HIS A O 1
ATOM 702 N N . GLY A 1 92 ? -9.380 -0.774 8.928 1.00 80.75 92 GLY A N 1
ATOM 703 C CA . GLY A 1 92 ? -9.687 -2.202 8.787 1.00 80.75 92 GLY A CA 1
ATOM 704 C C . GLY A 1 92 ? -9.643 -2.704 7.338 1.00 80.75 92 GLY A C 1
ATOM 705 O O . GLY A 1 92 ? -10.094 -3.815 7.057 1.00 80.75 92 GLY A O 1
ATOM 706 N N . ARG A 1 93 ? -9.123 -1.899 6.399 1.00 83.50 93 ARG A N 1
ATOM 707 C CA . ARG A 1 93 ? -9.039 -2.260 4.984 1.00 83.50 93 ARG A CA 1
ATOM 708 C C . ARG A 1 93 ? -7.762 -3.026 4.708 1.00 83.50 93 ARG A C 1
ATOM 710 O O . ARG A 1 93 ? -6.665 -2.582 5.024 1.00 83.50 93 ARG A O 1
ATOM 717 N N . SER A 1 94 ? -7.912 -4.170 4.053 1.00 83.81 94 SER A N 1
ATOM 718 C CA . SER A 1 94 ? -6.790 -5.055 3.748 1.00 83.81 94 SER A CA 1
ATOM 719 C C . SER A 1 94 ? -5.996 -4.630 2.515 1.00 83.81 94 SER A C 1
ATOM 721 O O . SER A 1 94 ? -4.825 -4.976 2.431 1.00 83.81 94 SER A O 1
ATOM 723 N N . SER A 1 95 ? -6.583 -3.884 1.570 1.00 92.00 95 SER A N 1
ATOM 724 C CA . SER A 1 95 ? -5.905 -3.466 0.334 1.00 92.00 95 SER A CA 1
ATOM 725 C C . SER A 1 95 ? -6.287 -2.054 -0.115 1.00 92.00 95 SER A C 1
ATOM 727 O O . SER A 1 95 ? -7.369 -1.563 0.215 1.00 92.00 95 SER A O 1
ATOM 729 N N . LEU A 1 96 ? -5.409 -1.425 -0.903 1.00 94.19 96 LEU A N 1
ATOM 730 C CA . LEU A 1 96 ? -5.656 -0.140 -1.562 1.00 94.19 96 LEU A CA 1
ATOM 731 C C . LEU A 1 96 ? -5.505 -0.235 -3.088 1.00 94.19 96 LEU A C 1
ATOM 733 O O . LEU A 1 96 ? -4.543 -0.851 -3.554 1.00 94.19 96 LEU A O 1
ATOM 737 N N . PRO A 1 97 ? -6.409 0.385 -3.872 1.00 94.94 97 PRO A N 1
ATOM 738 C CA . PRO A 1 97 ? -6.254 0.518 -5.321 1.00 94.94 97 PRO A CA 1
ATOM 739 C C . PRO A 1 97 ? -5.005 1.323 -5.705 1.00 94.94 97 PRO A C 1
ATOM 741 O O . PRO A 1 97 ? -4.615 2.238 -4.975 1.00 94.94 97 PRO A O 1
ATOM 744 N N . ILE A 1 98 ? -4.410 1.019 -6.865 1.00 96.00 98 ILE A N 1
ATOM 745 C CA . ILE A 1 98 ? -3.206 1.712 -7.369 1.00 96.00 98 ILE A CA 1
ATOM 746 C C . ILE A 1 98 ? -3.424 3.224 -7.442 1.00 96.00 98 ILE A C 1
ATOM 748 O O . ILE A 1 98 ? -2.617 3.966 -6.888 1.00 96.00 98 ILE A O 1
ATOM 752 N N . SER A 1 99 ? -4.535 3.677 -8.024 1.00 95.12 99 SER A N 1
ATOM 753 C CA . SER A 1 99 ? -4.887 5.099 -8.108 1.00 95.12 99 SER A CA 1
ATOM 754 C C . SER A 1 99 ? -4.903 5.799 -6.746 1.00 95.12 99 SER A C 1
ATOM 756 O O . SER A 1 99 ? -4.488 6.947 -6.617 1.00 95.12 99 SER A O 1
ATOM 758 N N . THR A 1 100 ? -5.346 5.105 -5.695 1.00 95.38 100 THR A N 1
ATOM 759 C CA . THR A 1 100 ? -5.384 5.657 -4.335 1.00 95.38 100 THR A CA 1
ATOM 760 C C . THR A 1 100 ? -3.985 5.742 -3.732 1.00 95.38 100 THR A C 1
ATOM 762 O O . THR A 1 100 ? -3.649 6.743 -3.103 1.00 95.38 100 THR A O 1
ATOM 765 N N . ILE A 1 101 ? -3.150 4.721 -3.951 1.00 96.62 101 ILE A N 1
ATOM 766 C CA . ILE A 1 101 ? -1.743 4.725 -3.527 1.00 96.62 101 ILE A CA 1
ATOM 767 C C . ILE A 1 101 ? -0.995 5.872 -4.215 1.00 96.62 101 ILE A C 1
ATOM 769 O O . ILE A 1 101 ? -0.297 6.633 -3.549 1.00 96.62 101 ILE A O 1
ATOM 773 N N . GLU A 1 102 ? -1.176 6.035 -5.524 1.00 96.81 102 GLU A N 1
ATOM 774 C CA . GLU A 1 102 ? -0.566 7.111 -6.307 1.00 96.81 102 GLU A CA 1
ATOM 775 C C . GLU A 1 102 ? -0.916 8.489 -5.742 1.00 96.81 102 GLU A C 1
ATOM 777 O O . GLU A 1 102 ? -0.036 9.290 -5.442 1.00 96.81 102 GLU A O 1
ATOM 782 N N . VAL A 1 103 ? -2.204 8.730 -5.498 1.00 96.31 103 VAL A N 1
ATOM 783 C CA . VAL A 1 103 ? -2.710 9.998 -4.966 1.00 96.31 103 VAL A CA 1
ATOM 784 C C . VAL A 1 103 ? -2.152 10.323 -3.574 1.00 96.31 103 VAL A C 1
ATOM 786 O O . VAL A 1 103 ? -1.992 11.503 -3.249 1.00 96.31 103 VAL A O 1
ATOM 789 N N . LEU A 1 104 ? -1.893 9.315 -2.737 1.00 96.44 104 LEU A N 1
ATOM 790 C CA . LEU A 1 104 ? -1.469 9.500 -1.345 1.00 96.44 104 LEU A CA 1
ATOM 791 C C . LEU A 1 104 ? 0.051 9.574 -1.170 1.00 96.44 104 LEU A C 1
ATOM 793 O O . LEU A 1 104 ? 0.526 10.355 -0.350 1.00 96.44 104 LEU A O 1
ATOM 797 N N . VAL A 1 105 ? 0.814 8.766 -1.910 1.00 96.50 105 VAL A N 1
ATOM 798 C CA . VAL A 1 105 ? 2.269 8.630 -1.716 1.00 96.50 105 VAL A CA 1
ATOM 799 C C . VAL A 1 105 ? 3.086 8.707 -3.007 1.00 96.50 105 VAL A C 1
ATOM 801 O O . VAL A 1 105 ? 4.313 8.688 -2.929 1.00 96.50 105 VAL A O 1
ATOM 804 N N . GLY A 1 106 ? 2.463 8.823 -4.185 1.00 95.56 106 GLY A N 1
ATOM 805 C CA . GLY A 1 106 ? 3.160 8.869 -5.478 1.00 95.56 106 GLY A CA 1
ATOM 806 C C . GLY A 1 106 ? 4.208 9.981 -5.555 1.00 95.56 106 GLY A C 1
ATOM 807 O O . GLY A 1 106 ? 5.378 9.702 -5.826 1.00 95.56 106 GLY A O 1
ATOM 808 N N . GLU A 1 107 ? 3.831 11.211 -5.185 1.00 94.38 107 GLU A N 1
ATOM 809 C CA . GLU A 1 107 ? 4.753 12.356 -5.123 1.00 94.38 107 GLU A CA 1
ATOM 810 C C . GLU A 1 107 ? 5.910 12.109 -4.136 1.00 94.38 107 GLU A C 1
ATOM 812 O O . GLU A 1 107 ? 7.076 12.311 -4.476 1.00 94.38 107 GLU A O 1
ATOM 817 N N . LYS A 1 108 ? 5.615 11.589 -2.934 1.00 93.88 108 LYS A N 1
ATOM 818 C CA . LYS A 1 108 ? 6.617 11.312 -1.882 1.00 93.88 108 LYS A CA 1
ATOM 819 C C . LYS A 1 108 ? 7.611 10.221 -2.286 1.00 93.88 108 LYS A C 1
ATOM 821 O O . LYS A 1 108 ? 8.781 10.269 -1.911 1.00 93.88 108 LYS A O 1
ATOM 826 N N . MET A 1 109 ? 7.160 9.245 -3.072 1.00 95.06 109 MET A N 1
ATOM 827 C CA . MET A 1 109 ? 7.996 8.177 -3.624 1.00 95.06 109 MET A CA 1
ATOM 828 C C . MET A 1 109 ? 8.633 8.548 -4.968 1.00 95.06 109 MET A C 1
ATOM 830 O O . MET A 1 109 ? 9.399 7.737 -5.497 1.00 95.06 109 MET A O 1
ATOM 834 N N . ASN A 1 110 ? 8.315 9.723 -5.528 1.00 95.25 110 ASN A N 1
ATOM 835 C CA . ASN A 1 110 ? 8.679 10.153 -6.879 1.00 95.25 110 ASN A CA 1
ATOM 836 C C . ASN A 1 110 ? 8.353 9.080 -7.940 1.00 95.25 110 ASN A C 1
ATOM 838 O O . ASN A 1 110 ? 9.216 8.687 -8.732 1.00 95.25 110 ASN A O 1
ATOM 842 N N . ARG A 1 111 ? 7.131 8.531 -7.884 1.00 94.94 111 ARG A N 1
ATOM 843 C CA . ARG A 1 111 ? 6.653 7.436 -8.742 1.00 94.94 111 ARG A CA 1
ATOM 844 C C . ARG A 1 111 ? 5.182 7.604 -9.083 1.00 94.94 111 ARG A C 1
ATOM 846 O O . ARG A 1 111 ? 4.343 7.618 -8.190 1.00 94.94 111 ARG A O 1
ATOM 853 N N . GLU A 1 112 ? 4.895 7.626 -10.377 1.00 95.50 112 GLU A N 1
ATOM 854 C CA . GLU A 1 112 ? 3.553 7.798 -10.934 1.00 95.50 112 GLU A CA 1
ATOM 855 C C . GLU A 1 112 ? 3.364 6.878 -12.149 1.00 95.50 112 GLU A C 1
ATOM 857 O O . GLU A 1 112 ? 4.330 6.438 -12.787 1.00 95.50 112 GLU A O 1
ATOM 862 N N . GLY A 1 113 ? 2.111 6.551 -12.452 1.00 95.44 113 GLY A N 1
ATOM 863 C CA . GLY A 1 113 ? 1.689 5.676 -13.534 1.00 95.44 113 GLY A CA 1
ATOM 864 C C . GLY A 1 113 ? 2.455 4.356 -13.560 1.00 95.44 113 GLY A C 1
ATOM 865 O O . GLY A 1 113 ? 2.521 3.614 -12.579 1.00 95.44 113 GLY A O 1
ATOM 866 N N . ILE A 1 114 ? 3.083 4.076 -14.703 1.00 96.19 114 ILE A N 1
ATOM 867 C CA . ILE A 1 114 ? 3.792 2.815 -14.957 1.00 96.19 114 ILE A CA 1
ATOM 868 C C . ILE A 1 114 ? 4.950 2.605 -13.970 1.00 96.19 114 ILE A C 1
ATOM 870 O O . ILE A 1 114 ? 5.212 1.472 -13.567 1.00 96.19 114 ILE A O 1
ATOM 874 N N . ASP A 1 115 ? 5.633 3.670 -13.542 1.00 96.56 115 ASP A N 1
ATOM 875 C CA . ASP A 1 115 ? 6.766 3.543 -12.619 1.00 96.56 115 ASP A CA 1
ATOM 876 C C . ASP A 1 115 ? 6.308 3.109 -11.221 1.00 96.56 115 ASP A C 1
ATOM 878 O O . ASP A 1 115 ? 6.995 2.324 -10.554 1.00 96.56 115 ASP A O 1
ATOM 882 N N . LEU A 1 116 ? 5.129 3.573 -10.793 1.00 96.88 116 LEU A N 1
ATOM 883 C CA . LEU A 1 116 ? 4.489 3.114 -9.564 1.00 96.88 116 LEU A CA 1
ATOM 884 C C . LEU A 1 116 ? 4.049 1.653 -9.689 1.00 96.88 116 LEU A C 1
ATOM 886 O O . LEU A 1 116 ? 4.347 0.850 -8.805 1.00 96.88 116 LEU A O 1
ATOM 890 N N . GLU A 1 117 ? 3.397 1.286 -10.793 1.00 96.19 117 GLU A N 1
ATOM 891 C CA . GLU A 1 117 ? 2.957 -0.093 -11.031 1.00 96.19 117 GLU A CA 1
ATOM 892 C C . GLU A 1 117 ? 4.129 -1.082 -10.989 1.00 96.19 117 GLU A C 1
ATOM 894 O O . GLU A 1 117 ? 4.076 -2.075 -10.263 1.00 96.19 117 GLU A O 1
ATOM 899 N N . LEU A 1 118 ? 5.228 -0.777 -11.687 1.00 96.31 118 LEU A N 1
ATOM 900 C CA . LEU A 1 118 ? 6.438 -1.604 -11.696 1.00 96.31 118 LEU A CA 1
ATOM 901 C C . LEU A 1 118 ? 7.098 -1.697 -10.316 1.00 96.31 118 LEU A C 1
ATOM 903 O O . LEU A 1 118 ? 7.701 -2.719 -9.972 1.00 96.31 118 LEU A O 1
ATOM 907 N N . PHE A 1 119 ? 7.026 -0.628 -9.523 1.00 96.88 119 PHE A N 1
ATOM 908 C CA . PHE A 1 119 ? 7.508 -0.635 -8.147 1.00 96.88 119 PHE A CA 1
ATOM 909 C C . PHE A 1 119 ? 6.677 -1.571 -7.264 1.00 96.88 119 PHE A C 1
ATOM 911 O O . PHE A 1 119 ? 7.254 -2.435 -6.599 1.00 96.88 119 PHE A O 1
ATOM 918 N N . LEU A 1 120 ? 5.349 -1.461 -7.306 1.00 97.19 120 LEU A N 1
ATOM 919 C CA . LEU A 1 120 ? 4.441 -2.309 -6.530 1.00 97.19 120 LEU A CA 1
ATOM 920 C C . LEU A 1 120 ? 4.532 -3.782 -6.959 1.00 97.19 120 LEU A C 1
ATOM 922 O O . LEU A 1 120 ? 4.624 -4.665 -6.105 1.00 97.19 120 LEU A O 1
ATOM 926 N N . ASP A 1 121 ? 4.623 -4.054 -8.263 1.00 96.81 121 ASP A N 1
ATOM 927 C CA . ASP A 1 121 ? 4.808 -5.410 -8.792 1.00 96.8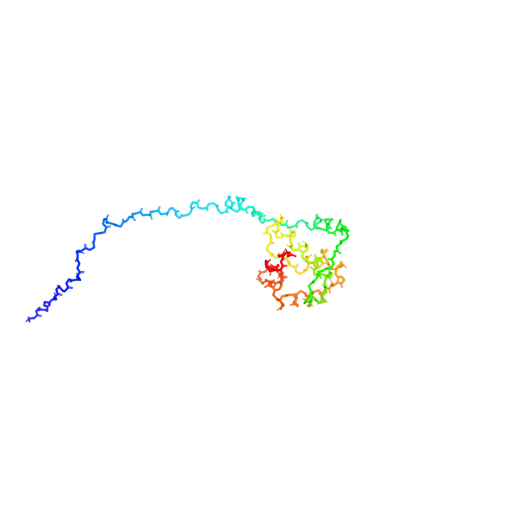1 121 ASP A CA 1
ATOM 928 C C . ASP A 1 121 ? 6.110 -6.049 -8.303 1.00 96.81 121 ASP A C 1
ATOM 930 O O . ASP A 1 121 ? 6.144 -7.231 -7.958 1.00 96.81 121 ASP A O 1
ATOM 934 N N . ARG A 1 122 ? 7.193 -5.273 -8.204 1.00 95.50 122 ARG A N 1
ATOM 935 C CA . ARG A 1 122 ? 8.456 -5.762 -7.640 1.00 95.50 122 ARG A CA 1
ATOM 936 C C . ARG A 1 122 ? 8.302 -6.152 -6.172 1.00 95.50 122 ARG A C 1
ATOM 938 O O . ARG A 1 122 ? 8.817 -7.192 -5.766 1.00 95.50 122 ARG A O 1
ATOM 945 N N . LEU A 1 123 ? 7.615 -5.333 -5.373 1.00 95.69 123 LEU A N 1
ATOM 946 C CA . LEU A 1 123 ? 7.356 -5.639 -3.963 1.00 95.69 123 LEU A CA 1
ATOM 947 C C . LEU A 1 123 ? 6.472 -6.882 -3.812 1.00 95.69 123 LEU A C 1
ATOM 949 O O . LEU A 1 123 ? 6.729 -7.710 -2.937 1.00 95.69 123 LEU A O 1
ATOM 953 N N . TRP A 1 124 ? 5.492 -7.055 -4.700 1.00 96.31 124 TRP A N 1
ATOM 954 C CA . TRP A 1 124 ? 4.679 -8.266 -4.779 1.00 96.31 124 TRP A CA 1
ATOM 955 C C . TRP A 1 124 ? 5.517 -9.509 -5.109 1.00 96.31 124 TRP A C 1
ATOM 957 O O . TRP A 1 124 ? 5.441 -10.505 -4.392 1.00 96.31 124 TRP A O 1
ATOM 967 N N . ILE A 1 125 ? 6.393 -9.445 -6.118 1.00 95.19 125 ILE A N 1
ATOM 968 C CA . ILE A 1 125 ? 7.305 -10.551 -6.468 1.00 95.19 125 ILE A CA 1
ATOM 969 C C . ILE A 1 125 ? 8.228 -10.911 -5.292 1.00 95.19 125 ILE A C 1
ATOM 971 O O . ILE A 1 125 ? 8.541 -12.082 -5.085 1.00 95.19 125 ILE A O 1
ATOM 975 N N . MET A 1 126 ? 8.647 -9.922 -4.498 1.00 93.00 126 MET A N 1
ATOM 976 C CA . MET A 1 126 ? 9.449 -10.134 -3.286 1.00 93.00 126 MET A CA 1
ATOM 977 C C . MET A 1 126 ? 8.638 -10.650 -2.083 1.00 93.00 126 MET A C 1
ATOM 979 O O . MET A 1 126 ? 9.215 -10.848 -1.014 1.00 93.00 126 MET A O 1
ATOM 983 N N . GLY A 1 127 ? 7.325 -10.856 -2.227 1.00 93.12 127 GLY A N 1
ATOM 984 C CA . GLY A 1 127 ? 6.436 -11.337 -1.167 1.00 93.12 127 GLY A CA 1
ATOM 985 C C . GLY A 1 127 ? 6.125 -10.302 -0.083 1.00 93.12 127 GLY A C 1
ATOM 986 O O . GLY A 1 127 ? 5.646 -10.667 0.987 1.00 93.12 127 GLY A O 1
ATOM 987 N N . ARG A 1 128 ? 6.416 -9.018 -0.331 1.00 93.69 128 ARG A N 1
ATOM 988 C CA . ARG A 1 128 ? 6.148 -7.912 0.606 1.00 93.69 128 ARG A CA 1
ATOM 989 C C . AR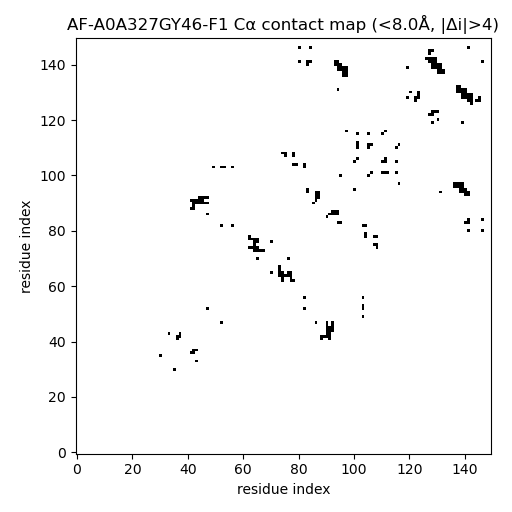G A 1 128 ? 4.722 -7.402 0.505 1.00 93.69 128 ARG A C 1
ATOM 991 O O . ARG A 1 128 ? 4.142 -6.997 1.506 1.00 93.69 128 ARG A O 1
ATOM 998 N N . LEU A 1 129 ? 4.174 -7.445 -0.703 1.00 96.06 129 LEU A N 1
ATOM 999 C CA . LEU A 1 129 ? 2.780 -7.140 -0.984 1.00 96.06 129 LEU A CA 1
ATOM 1000 C C . LEU A 1 129 ? 2.072 -8.387 -1.501 1.00 96.06 129 LEU A C 1
ATOM 1002 O O . LEU A 1 129 ? 2.708 -9.281 -2.062 1.00 96.06 129 LEU A O 1
ATOM 1006 N N . GLU A 1 130 ? 0.753 -8.405 -1.393 1.00 95.56 130 GLU A N 1
ATOM 1007 C CA . GLU A 1 130 ? -0.105 -9.281 -2.181 1.00 95.56 130 GLU A CA 1
ATOM 1008 C C . GLU A 1 130 ? -0.885 -8.433 -3.185 1.00 95.56 130 GLU A C 1
ATOM 1010 O O . GLU A 1 130 ? -1.278 -7.298 -2.909 1.00 95.56 130 GLU A O 1
ATOM 1015 N N . LYS A 1 131 ? -1.076 -8.983 -4.382 1.00 95.75 131 LYS A N 1
ATOM 1016 C CA . LYS A 1 131 ? -1.809 -8.335 -5.466 1.00 95.75 131 LYS A CA 1
ATOM 1017 C C . LYS A 1 131 ? -3.221 -8.900 -5.499 1.00 95.75 131 LYS A C 1
ATOM 1019 O O . LYS A 1 131 ? -3.401 -10.107 -5.674 1.00 95.75 131 LYS A O 1
ATOM 1024 N N . VAL A 1 132 ? -4.210 -8.036 -5.320 1.00 94.25 132 VAL A N 1
ATOM 1025 C CA . VAL A 1 132 ? -5.616 -8.413 -5.190 1.00 94.25 132 VAL A CA 1
ATOM 1026 C C . VAL A 1 132 ? -6.364 -8.034 -6.465 1.00 94.25 132 VAL A C 1
ATOM 1028 O O . VAL A 1 132 ? -6.274 -6.915 -6.972 1.00 94.25 132 VAL A O 1
ATOM 1031 N N . TYR A 1 133 ? -7.113 -9.004 -6.986 1.00 91.75 133 TYR A N 1
ATOM 1032 C CA . TYR A 1 133 ? -7.982 -8.852 -8.148 1.00 91.75 133 TYR A CA 1
ATOM 1033 C C . TYR A 1 133 ? -9.439 -9.016 -7.713 1.00 91.75 133 TYR A C 1
ATOM 1035 O O . TYR A 1 133 ? -9.731 -9.810 -6.821 1.00 91.75 133 TYR A O 1
ATOM 1043 N N . GLY A 1 134 ? -10.362 -8.311 -8.370 1.00 77.62 134 GLY A N 1
ATOM 1044 C CA . GLY A 1 134 ? -11.803 -8.450 -8.116 1.00 77.62 134 GLY A CA 1
ATOM 1045 C C . GLY A 1 134 ? -12.544 -7.140 -7.849 1.00 77.62 134 GLY A C 1
ATOM 1046 O O . GLY A 1 134 ? -13.771 -7.147 -7.816 1.00 77.62 134 GLY A O 1
ATOM 1047 N N . ALA A 1 135 ? -11.826 -6.024 -7.706 1.00 77.56 135 ALA A N 1
ATOM 1048 C CA . ALA A 1 135 ? -12.398 -4.680 -7.695 1.00 77.56 135 ALA A CA 1
ATOM 1049 C C . ALA A 1 135 ? -12.356 -4.042 -9.101 1.00 77.56 135 ALA A C 1
ATOM 1051 O O . ALA A 1 135 ? -11.991 -4.689 -10.083 1.00 77.56 135 ALA A O 1
ATOM 1052 N N . GLN A 1 136 ? -12.746 -2.766 -9.207 1.00 85.88 136 GLN A N 1
ATOM 1053 C CA . GLN A 1 136 ? -12.684 -1.995 -10.462 1.00 85.88 136 GLN A CA 1
ATOM 1054 C C . GLN A 1 136 ? -11.244 -1.759 -10.944 1.00 85.88 136 GLN A C 1
ATOM 1056 O O . GLN A 1 136 ? -11.013 -1.546 -12.131 1.00 85.88 136 GLN A O 1
ATOM 1061 N N . GLU A 1 137 ? -10.291 -1.819 -10.020 1.00 91.50 137 GLU A N 1
ATOM 1062 C CA . GLU A 1 137 ? -8.867 -1.624 -10.241 1.00 91.50 137 GLU A CA 1
ATOM 1063 C C . GLU A 1 137 ? -8.095 -2.689 -9.453 1.00 91.50 137 GLU A C 1
ATOM 1065 O O . GLU A 1 137 ? -8.595 -3.235 -8.465 1.00 91.50 137 GLU A O 1
ATOM 1070 N N . VAL A 1 138 ? -6.879 -2.996 -9.898 1.00 94.31 138 VAL A N 1
ATOM 1071 C CA . VAL A 1 138 ? -5.936 -3.806 -9.126 1.00 94.31 138 VAL A CA 1
ATOM 1072 C C . VAL A 1 138 ? -5.605 -3.082 -7.822 1.00 94.31 138 VAL A C 1
ATOM 1074 O O . VAL A 1 138 ? -5.285 -1.892 -7.824 1.00 94.31 138 VAL A O 1
ATOM 1077 N N . SER A 1 139 ? -5.645 -3.814 -6.714 1.00 95.00 139 SER A N 1
ATOM 1078 C CA . SER A 1 139 ? -5.239 -3.307 -5.408 1.00 95.00 139 SER A CA 1
ATOM 1079 C C . SER A 1 139 ? -4.068 -4.099 -4.837 1.00 95.00 139 SER A C 1
ATOM 1081 O O . SER A 1 139 ? -3.792 -5.230 -5.244 1.00 95.00 139 SER A O 1
ATOM 1083 N N . TYR A 1 140 ? -3.368 -3.485 -3.889 1.00 96.62 140 TYR A N 1
ATOM 1084 C CA . TYR A 1 140 ? -2.269 -4.109 -3.164 1.00 96.62 140 TYR A CA 1
ATOM 1085 C C . TYR A 1 140 ? -2.551 -4.117 -1.667 1.00 96.62 140 TYR A C 1
ATOM 1087 O O . TYR A 1 140 ? -3.018 -3.122 -1.108 1.00 96.62 140 TYR A O 1
ATOM 1095 N N . SER A 1 141 ? -2.256 -5.243 -1.027 1.00 94.94 141 SER A N 1
ATOM 1096 C CA . SER A 1 141 ? -2.272 -5.419 0.423 1.00 94.94 141 SER A CA 1
ATOM 1097 C C . SER A 1 141 ? -0.851 -5.642 0.938 1.00 94.94 141 SER A C 1
ATOM 1099 O O . SER A 1 141 ? -0.028 -6.235 0.235 1.00 94.94 141 SER A O 1
ATOM 1101 N N . PRO A 1 142 ? -0.514 -5.185 2.152 1.00 94.50 142 PRO A N 1
ATOM 1102 C CA . PRO A 1 142 ? 0.756 -5.538 2.765 1.00 94.50 142 PRO A CA 1
ATOM 1103 C C . PRO A 1 142 ? 0.730 -7.001 3.220 1.00 94.50 142 PRO A C 1
ATOM 1105 O O . PRO A 1 142 ? -0.239 -7.459 3.825 1.00 94.50 142 PRO A O 1
ATOM 1108 N N . ASN A 1 143 ? 1.824 -7.729 3.001 1.00 92.94 143 ASN A N 1
ATOM 1109 C CA . ASN A 1 143 ? 2.019 -8.999 3.687 1.00 92.94 143 ASN A CA 1
ATOM 1110 C C . ASN A 1 143 ? 2.258 -8.714 5.186 1.00 92.94 143 ASN A C 1
ATOM 1112 O O . ASN A 1 143 ? 3.139 -7.906 5.499 1.00 92.94 143 ASN A O 1
ATOM 1116 N N . PRO A 1 144 ? 1.544 -9.365 6.126 1.00 88.31 144 PRO A N 1
ATOM 1117 C CA . PRO A 1 144 ? 1.712 -9.111 7.558 1.00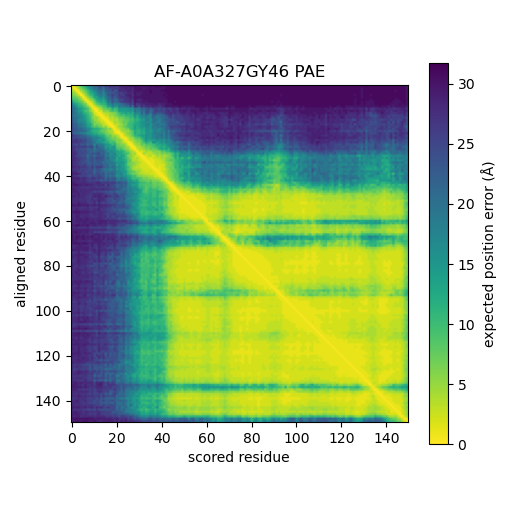 88.31 144 PRO A CA 1
ATOM 1118 C C . PRO A 1 144 ? 3.163 -9.232 8.036 1.00 88.31 144 PRO A C 1
ATOM 1120 O O . PRO A 1 144 ? 3.637 -8.379 8.780 1.00 88.31 144 PRO A O 1
ATOM 1123 N N . SER A 1 145 ? 3.906 -10.225 7.535 1.00 87.38 145 SER A N 1
ATOM 1124 C CA . SER A 1 145 ? 5.314 -10.434 7.897 1.00 87.38 145 SER A CA 1
ATOM 1125 C C . SER A 1 145 ? 6.239 -9.312 7.425 1.00 87.38 145 SER A C 1
ATOM 1127 O O . SER A 1 145 ? 7.360 -9.202 7.914 1.00 87.38 145 SER A O 1
ATOM 1129 N N . TRP A 1 146 ? 5.803 -8.485 6.471 1.00 88.94 146 TRP A N 1
ATOM 1130 C CA . TRP A 1 146 ? 6.562 -7.323 6.017 1.00 88.94 146 TRP A CA 1
ATOM 1131 C C . TRP A 1 146 ? 6.348 -6.089 6.902 1.00 88.94 146 TRP A C 1
ATOM 1133 O O . TRP A 1 146 ? 7.246 -5.255 6.988 1.00 88.94 146 TRP A O 1
ATOM 1143 N N . LEU A 1 147 ? 5.198 -5.982 7.577 1.00 84.81 147 LEU A N 1
ATOM 1144 C CA . LEU A 1 147 ? 4.902 -4.883 8.507 1.00 84.81 147 LEU A CA 1
ATOM 1145 C C . LEU A 1 147 ? 5.466 -5.108 9.916 1.00 84.81 147 LEU A C 1
ATOM 1147 O O . LEU A 1 147 ? 5.462 -4.188 10.735 1.00 84.81 147 LEU A O 1
ATOM 1151 N N . GLU A 1 148 ? 5.936 -6.316 10.222 1.00 75.06 148 GLU A N 1
ATOM 1152 C CA . GLU A 1 148 ? 6.612 -6.605 11.484 1.00 75.06 148 GLU A CA 1
ATOM 1153 C C . GLU A 1 148 ? 7.972 -5.886 11.530 1.00 75.06 148 GLU A C 1
ATOM 1155 O O . GLU A 1 148 ? 8.996 -6.404 11.082 1.00 75.06 148 GLU A O 1
ATOM 1160 N N . LEU A 1 149 ? 7.979 -4.668 12.080 1.00 57.03 149 LEU A N 1
ATOM 1161 C CA . LEU A 1 149 ? 9.193 -3.979 12.518 1.00 57.03 149 LEU A CA 1
ATOM 1162 C C . LEU A 1 149 ? 9.895 -4.854 13.570 1.00 57.03 149 LEU A C 1
ATOM 1164 O O . LEU A 1 149 ? 9.333 -5.115 14.636 1.00 57.03 149 LEU A O 1
ATOM 1168 N N . LYS A 1 150 ? 11.107 -5.322 13.258 1.00 46.31 150 LYS A N 1
ATOM 1169 C CA . LYS A 1 150 ? 12.025 -5.936 14.226 1.00 46.31 150 LYS A CA 1
ATOM 1170 C C . LYS A 1 150 ? 12.980 -4.907 14.799 1.00 46.31 150 LYS A C 1
ATOM 1172 O O . LYS A 1 150 ? 13.505 -4.108 13.995 1.00 46.31 150 LYS A O 1
#

Secondary structure (DSSP, 8-state):
-----------SSSPP-GGGS------TT---HHHHHHHTTPPPP----HHHHHHHHHH--SPPPP--TT-SSHHHHHHHHHHHHHHHHHH--S-EEHHHHIIIIIHHHT--THHHHHHHHHHHHTTSEEEE-SSSS-EEEE-HHHH---